Protein AF-A0A2S5W164-F1 (afdb_monomer)

Solvent-accessible surface area (backbone atoms only — not comparable to full-atom values): 4923 Å² total; per-residue (Å²): 111,70,67,58,56,51,49,54,48,51,50,49,53,48,48,43,54,59,46,61,70,50,44,89,74,46,57,79,71,32,28,52,44,24,51,51,10,42,52,33,40,54,48,17,53,52,33,47,52,60,40,69,47,84,72,62,95,50,62,68,61,35,53,52,50,31,54,50,31,48,53,51,20,50,53,32,50,54,48,10,58,49,32,35,49,50,19,53,50,37,50,74,70,69,109

pLDDT: mean 76.79, std 12.25, range [52.78, 94.75]

Secondary structure (DSSP, 8-state):
-HHHHHHHHHHHHHHHHHHHHHHTTS-HHHHHHHHHHHHHHHHHHHHHHHHHSPP-S-HHHHHHHHHHHHHHHHHHHHHHHHHHHHHHHHHHTT-

Radius of gyration: 15.89 Å; Cα contacts (8 Å, |Δi|>4): 80; chains: 1; bounding box: 38×18×41 Å

Mean predicted aligned error: 8.13 Å

Foldseek 3Di:
DVVVVVVLLVVLVVLLVVLVVCLVVFPPVLSVLLVVLSVLSVVLVVLQVVLVDDDDPDPVVNVVSNVVSPVSSVVSSVSSVVSSVVSVVCRVVVD

Sequence (95 aa):
MLI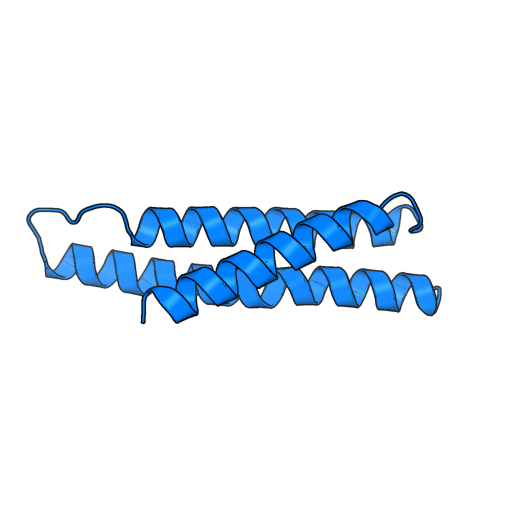VAALTMAIICGAVIVSGWFAGVLVDRWERVFWAGSVLGCVAVAVFAAAAAPGGVDARRTCARISWLLRVGLLVFVAAPALCILAMVGDFYRL

Structure (mmCIF, N/CA/C/O backbone):
data_AF-A0A2S5W164-F1
#
_entry.id   AF-A0A2S5W164-F1
#
loop_
_atom_site.group_PDB
_atom_site.id
_atom_site.type_symbol
_atom_site.label_atom_id
_atom_site.label_alt_id
_atom_site.label_comp_id
_atom_site.label_asym_id
_atom_site.label_entity_id
_atom_site.label_seq_id
_atom_site.pdbx_PDB_ins_code
_atom_site.Cartn_x
_atom_site.Cartn_y
_atom_site.Cartn_z
_atom_site.occupancy
_atom_site.B_iso_or_equiv
_atom_site.auth_seq_id
_atom_site.auth_comp_id
_atom_site.auth_asym_id
_atom_site.auth_atom_id
_atom_site.pdbx_PDB_model_num
ATOM 1 N N . MET A 1 1 ? 3.283 -2.002 18.827 1.00 53.91 1 MET A N 1
ATOM 2 C CA . MET A 1 1 ? 2.601 -2.203 17.523 1.00 53.91 1 MET A CA 1
ATOM 3 C C . MET A 1 1 ? 2.504 -0.922 16.698 1.00 53.91 1 MET A C 1
ATOM 5 O O . MET A 1 1 ? 2.848 -0.973 15.528 1.00 53.91 1 MET A O 1
ATOM 9 N N . LEU A 1 2 ? 2.129 0.224 17.282 1.00 52.78 2 LEU A N 1
ATOM 10 C CA . LEU A 1 2 ? 2.015 1.503 16.556 1.00 52.78 2 LEU A CA 1
ATOM 11 C C . LEU A 1 2 ? 3.314 1.946 15.858 1.00 52.78 2 LEU A C 1
ATOM 13 O O . LEU A 1 2 ? 3.285 2.375 14.713 1.00 52.78 2 LEU A O 1
ATOM 17 N N . ILE A 1 3 ? 4.455 1.759 16.527 1.00 54.88 3 ILE A N 1
ATOM 18 C CA . ILE A 1 3 ? 5.787 2.084 15.991 1.00 54.88 3 ILE A CA 1
ATOM 19 C C . ILE A 1 3 ? 6.109 1.258 14.744 1.00 54.88 3 ILE A C 1
ATOM 21 O O . ILE A 1 3 ? 6.637 1.799 13.785 1.00 54.88 3 ILE A O 1
ATOM 25 N N . VAL A 1 4 ? 5.749 -0.029 14.731 1.00 60.78 4 VAL A N 1
ATOM 26 C CA . VAL A 1 4 ? 5.984 -0.912 13.579 1.00 60.78 4 VAL A CA 1
ATOM 27 C C . VAL A 1 4 ? 5.122 -0.472 12.400 1.00 60.78 4 VAL A C 1
ATOM 29 O O . VAL A 1 4 ? 5.646 -0.316 11.308 1.00 60.78 4 VAL A O 1
ATOM 32 N N . ALA A 1 5 ? 3.838 -0.174 12.630 1.00 56.06 5 ALA A N 1
ATOM 33 C CA . ALA A 1 5 ? 2.946 0.335 11.587 1.00 56.06 5 ALA A CA 1
ATOM 34 C C . ALA A 1 5 ? 3.409 1.693 11.027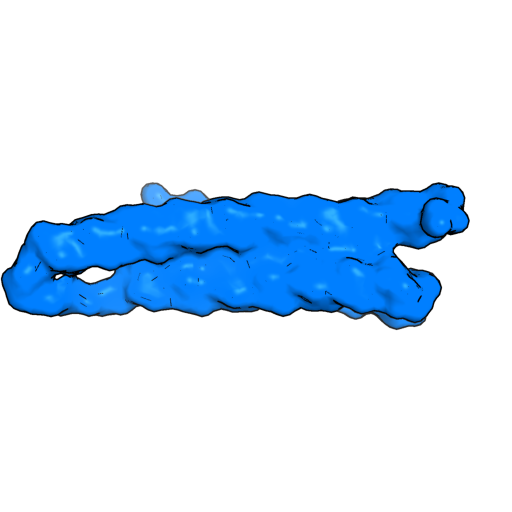 1.00 56.06 5 ALA A C 1
ATOM 36 O O . ALA A 1 5 ? 3.379 1.904 9.816 1.00 56.06 5 ALA A O 1
ATOM 37 N N . ALA A 1 6 ? 3.887 2.591 11.893 1.00 55.31 6 ALA A N 1
ATOM 38 C CA . ALA A 1 6 ? 4.450 3.879 11.495 1.00 55.31 6 ALA A CA 1
ATOM 39 C C . ALA A 1 6 ? 5.745 3.717 10.684 1.00 55.31 6 ALA A C 1
ATOM 41 O O . ALA A 1 6 ? 5.929 4.408 9.687 1.00 55.31 6 ALA A O 1
ATOM 42 N N . LEU A 1 7 ? 6.610 2.770 11.061 1.00 58.56 7 LEU A N 1
ATOM 43 C CA . LEU A 1 7 ? 7.827 2.429 10.320 1.00 58.56 7 LEU A CA 1
ATOM 44 C C . LEU A 1 7 ? 7.507 1.845 8.947 1.00 58.56 7 LEU A C 1
ATOM 46 O O . LEU A 1 7 ? 8.087 2.273 7.955 1.00 58.56 7 LEU A O 1
ATOM 50 N N . THR A 1 8 ? 6.554 0.914 8.867 1.00 62.56 8 THR A N 1
ATOM 51 C CA . THR A 1 8 ? 6.104 0.358 7.587 1.00 62.56 8 THR A CA 1
ATOM 52 C C . THR A 1 8 ? 5.546 1.463 6.693 1.00 62.56 8 THR A C 1
ATOM 54 O O . THR A 1 8 ? 5.905 1.525 5.522 1.00 62.56 8 THR A O 1
ATOM 57 N N . MET A 1 9 ? 4.767 2.397 7.249 1.00 64.25 9 MET A N 1
ATOM 58 C CA . MET A 1 9 ? 4.283 3.559 6.503 1.00 64.25 9 MET A CA 1
ATOM 59 C C . MET A 1 9 ? 5.376 4.518 6.055 1.00 64.25 9 MET A C 1
ATOM 61 O O . MET A 1 9 ? 5.355 4.963 4.913 1.00 64.25 9 MET A O 1
ATOM 65 N N . ALA A 1 10 ? 6.356 4.806 6.905 1.00 60.28 10 ALA A N 1
ATOM 66 C CA . ALA A 1 10 ? 7.489 5.643 6.532 1.00 60.28 10 ALA A CA 1
ATOM 67 C C . ALA A 1 10 ? 8.305 5.014 5.391 1.00 60.28 10 ALA A C 1
ATOM 69 O O . ALA A 1 10 ? 8.715 5.719 4.472 1.00 60.28 10 ALA A O 1
ATOM 70 N N . ILE A 1 11 ? 8.480 3.689 5.408 1.00 66.12 11 ILE A N 1
ATOM 71 C CA . ILE A 1 11 ? 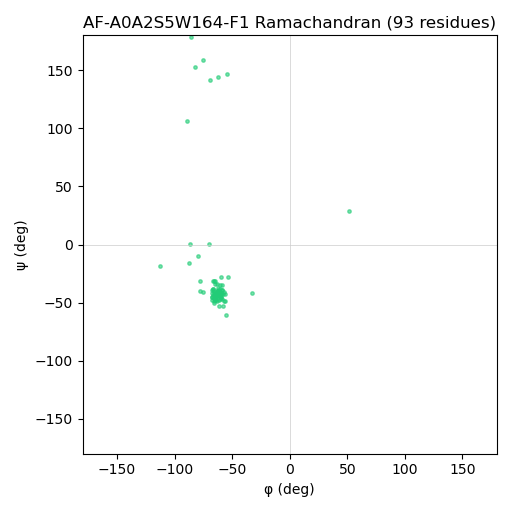9.167 2.941 4.347 1.00 66.12 11 ILE A CA 1
ATOM 72 C C . ILE A 1 11 ? 8.352 2.960 3.048 1.00 66.12 11 ILE A C 1
ATOM 74 O O . ILE A 1 11 ? 8.931 3.176 1.990 1.00 66.12 11 ILE A O 1
ATOM 78 N N . ILE A 1 12 ? 7.025 2.802 3.112 1.00 65.38 12 ILE A N 1
ATOM 79 C CA . ILE A 1 12 ? 6.133 2.911 1.942 1.00 65.38 12 ILE A CA 1
ATOM 80 C C . ILE A 1 12 ? 6.203 4.302 1.339 1.00 65.38 12 ILE A C 1
ATOM 82 O O . ILE A 1 12 ? 6.441 4.439 0.146 1.00 65.38 12 ILE A O 1
ATOM 86 N N . CYS A 1 13 ? 5.997 5.335 2.154 1.00 64.88 13 CYS A N 1
ATOM 87 C CA . CYS A 1 13 ? 6.035 6.716 1.696 1.00 64.88 13 CYS A CA 1
ATOM 8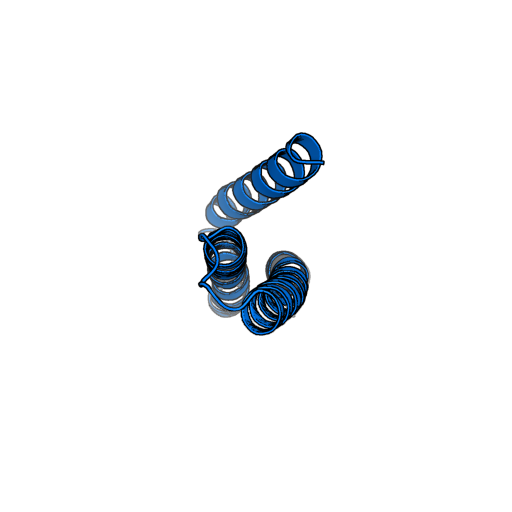8 C C . CYS A 1 13 ? 7.411 7.047 1.113 1.00 64.88 13 CYS A C 1
ATOM 90 O O . CYS A 1 13 ? 7.487 7.636 0.041 1.00 64.88 13 CYS A O 1
ATOM 92 N N . GLY A 1 14 ? 8.490 6.607 1.766 1.00 62.53 14 GLY A N 1
ATOM 93 C CA . GLY A 1 14 ? 9.850 6.736 1.252 1.00 62.53 14 GLY A CA 1
ATOM 94 C C . GLY A 1 14 ? 10.032 6.028 -0.091 1.00 62.53 14 GLY A C 1
ATOM 95 O O . GLY A 1 14 ? 10.546 6.633 -1.026 1.00 62.53 14 GLY A O 1
ATOM 96 N N . ALA A 1 15 ? 9.546 4.793 -0.226 1.00 59.34 15 ALA A N 1
ATOM 97 C CA . ALA A 1 15 ? 9.597 4.043 -1.476 1.00 59.34 15 ALA A CA 1
ATOM 98 C C . ALA A 1 15 ? 8.790 4.734 -2.581 1.00 59.34 15 ALA A C 1
ATOM 100 O O . ALA A 1 15 ? 9.311 4.896 -3.673 1.00 59.34 15 ALA A O 1
ATOM 101 N N . VAL A 1 16 ? 7.578 5.219 -2.299 1.00 61.66 16 VAL A N 1
ATOM 102 C CA . VAL A 1 16 ? 6.738 5.954 -3.259 1.00 61.66 16 VAL A CA 1
ATOM 103 C C . VAL A 1 16 ? 7.412 7.259 -3.698 1.00 61.66 16 VAL A C 1
ATOM 105 O O . VAL A 1 16 ? 7.459 7.546 -4.892 1.00 61.66 16 VAL A O 1
ATOM 108 N N . ILE A 1 17 ? 8.000 8.021 -2.773 1.00 60.94 17 ILE A N 1
ATOM 109 C CA . ILE A 1 17 ? 8.704 9.278 -3.080 1.00 60.94 17 ILE A CA 1
ATOM 110 C C . ILE A 1 17 ? 9.956 9.021 -3.929 1.00 60.94 17 ILE A C 1
ATOM 112 O O . ILE A 1 17 ? 10.138 9.664 -4.962 1.00 60.94 17 ILE A O 1
ATOM 116 N N . VAL A 1 18 ? 10.798 8.060 -3.531 1.00 58.22 18 VAL A N 1
ATOM 117 C CA . VAL A 1 18 ? 11.996 7.666 -4.295 1.00 58.22 18 VAL A CA 1
ATOM 118 C C . VAL A 1 18 ? 11.602 7.101 -5.654 1.00 58.22 18 VAL A C 1
ATOM 120 O O . VAL A 1 18 ? 12.291 7.325 -6.644 1.00 58.22 18 VAL A O 1
ATOM 123 N N . SER A 1 19 ? 10.465 6.413 -5.723 1.00 54.00 19 SER A N 1
ATOM 124 C CA . SER A 1 19 ? 9.950 5.887 -6.970 1.00 54.00 19 SER A CA 1
ATOM 125 C C . SER A 1 19 ? 9.555 7.043 -7.912 1.00 54.00 19 SER A C 1
ATOM 127 O O . SER A 1 19 ? 10.069 7.120 -9.025 1.00 54.00 19 SER A O 1
ATOM 129 N N . GLY A 1 20 ? 8.769 8.031 -7.469 1.00 53.94 20 GLY A N 1
ATOM 130 C CA . GLY A 1 20 ? 8.384 9.186 -8.298 1.00 53.94 20 GLY A CA 1
ATOM 131 C C . GLY A 1 20 ? 9.567 9.945 -8.921 1.00 53.94 20 GLY A C 1
ATOM 132 O O . GLY A 1 20 ? 9.435 10.482 -10.017 1.00 53.94 20 GLY A O 1
ATOM 133 N N . TRP A 1 21 ? 10.743 9.917 -8.281 1.00 55.22 21 TRP A N 1
ATOM 134 C CA . TRP A 1 21 ? 11.990 10.476 -8.818 1.00 55.22 21 TRP A CA 1
ATOM 135 C C . TRP A 1 21 ? 12.496 9.765 -10.091 1.00 55.22 21 TRP A C 1
ATOM 137 O O . TRP A 1 21 ? 13.088 10.405 -10.956 1.00 55.22 21 TRP A O 1
ATOM 147 N N . PHE A 1 22 ? 12.242 8.461 -10.241 1.00 55.38 22 PHE A N 1
ATOM 148 C CA . PHE A 1 22 ? 12.623 7.670 -11.421 1.00 55.38 22 PHE A CA 1
ATOM 149 C C . PHE A 1 22 ? 11.588 7.696 -12.554 1.00 55.38 22 PHE A C 1
ATOM 151 O O . PHE A 1 22 ? 11.936 7.347 -13.680 1.00 55.38 22 PHE A O 1
ATOM 158 N N . ALA A 1 23 ? 10.343 8.116 -12.303 1.00 53.28 23 ALA A N 1
ATOM 159 C CA . ALA A 1 23 ? 9.288 8.103 -13.322 1.00 53.28 23 ALA A CA 1
ATOM 160 C C . ALA A 1 23 ? 9.643 8.953 -14.559 1.00 53.28 23 ALA A C 1
ATOM 162 O O . ALA A 1 23 ? 9.402 8.522 -15.677 1.00 53.28 23 ALA A O 1
ATOM 163 N N . GLY A 1 24 ? 10.356 10.072 -14.388 1.00 53.16 24 GLY A N 1
ATOM 164 C CA . GLY A 1 24 ? 10.845 10.889 -15.509 1.00 53.16 24 GLY A CA 1
ATOM 165 C C . GLY A 1 24 ? 11.971 10.263 -16.353 1.00 53.16 24 GLY A C 1
ATOM 166 O O . GLY A 1 24 ? 12.463 10.917 -17.269 1.00 53.16 24 GLY A O 1
ATOM 167 N N . VAL A 1 25 ? 12.412 9.040 -16.032 1.00 58.50 25 VAL A N 1
ATOM 168 C CA . VAL A 1 25 ? 13.505 8.314 -16.711 1.00 58.50 25 VAL A CA 1
ATOM 169 C C . VAL A 1 25 ? 12.995 7.070 -17.462 1.00 58.50 25 VAL A C 1
ATOM 171 O O . VAL A 1 25 ? 13.688 6.573 -18.347 1.00 58.50 25 VAL A O 1
ATOM 174 N N . LEU A 1 26 ? 11.795 6.575 -17.137 1.00 60.53 26 LEU A N 1
ATOM 175 C CA . LEU A 1 26 ? 11.218 5.342 -17.690 1.00 60.53 26 LEU A CA 1
ATOM 176 C C . LEU A 1 26 ? 10.552 5.584 -19.057 1.00 60.53 26 LEU A C 1
ATOM 178 O O . LEU A 1 26 ? 10.040 6.666 -19.334 1.00 60.53 26 LEU A O 1
ATOM 182 N N . VAL A 1 27 ? 10.496 4.555 -19.909 1.00 67.44 27 VAL A N 1
ATOM 183 C CA . VAL A 1 27 ? 9.735 4.618 -21.172 1.00 67.44 27 VAL A CA 1
ATOM 184 C C . VAL A 1 27 ? 8.221 4.644 -20.889 1.00 67.44 27 VAL A C 1
ATOM 186 O O . VAL A 1 27 ? 7.727 3.903 -20.040 1.00 67.44 27 VAL A O 1
ATOM 189 N N . ASP A 1 28 ? 7.479 5.432 -21.675 1.00 73.88 28 ASP A N 1
ATOM 190 C CA . ASP A 1 28 ? 6.041 5.776 -21.585 1.00 73.88 28 ASP A CA 1
ATOM 191 C C . ASP A 1 28 ? 5.096 4.680 -21.018 1.00 73.88 28 ASP A C 1
ATOM 193 O O . ASP A 1 28 ? 4.200 4.951 -20.217 1.00 73.88 28 ASP A O 1
ATOM 197 N N . ARG A 1 29 ? 5.271 3.403 -21.401 1.00 81.81 29 ARG A N 1
ATOM 198 C CA . ARG A 1 29 ? 4.431 2.288 -20.902 1.00 81.81 29 ARG A CA 1
ATOM 199 C C . ARG A 1 29 ? 4.764 1.855 -19.473 1.00 81.81 29 ARG A C 1
ATOM 201 O O . ARG A 1 29 ? 3.851 1.566 -18.701 1.00 81.81 29 ARG A O 1
ATOM 208 N N . TRP A 1 30 ? 6.046 1.790 -19.124 1.00 82.19 30 TRP A N 1
ATOM 209 C CA . TRP A 1 30 ? 6.511 1.331 -17.815 1.00 82.19 30 TRP A CA 1
ATOM 210 C C . TRP A 1 30 ? 6.345 2.427 -16.774 1.00 82.19 30 TRP A C 1
ATOM 212 O O . TRP A 1 30 ? 5.969 2.137 -15.641 1.00 82.19 30 TRP A O 1
ATOM 222 N N . GLU A 1 31 ? 6.464 3.685 -17.195 1.00 81.31 31 GLU A N 1
ATOM 223 C CA . GLU A 1 31 ? 6.108 4.837 -16.376 1.00 81.31 31 GLU A CA 1
ATOM 224 C C . GLU A 1 31 ? 4.647 4.769 -15.888 1.00 81.31 31 GLU A C 1
ATOM 226 O O . GLU A 1 31 ? 4.368 4.979 -14.709 1.00 81.31 31 GLU A O 1
ATOM 231 N N . ARG A 1 32 ? 3.692 4.385 -16.748 1.00 83.50 32 ARG A N 1
ATOM 232 C CA . ARG A 1 32 ? 2.277 4.236 -16.344 1.00 83.50 32 ARG A CA 1
ATOM 233 C C . ARG A 1 32 ? 2.065 3.126 -15.319 1.00 83.50 32 ARG A C 1
ATOM 235 O O . ARG A 1 32 ? 1.301 3.310 -14.374 1.00 83.50 32 ARG A O 1
ATOM 242 N N . VAL A 1 33 ? 2.724 1.978 -15.500 1.00 84.38 33 VAL A N 1
ATOM 243 C CA . VAL A 1 33 ? 2.653 0.847 -14.551 1.00 84.38 33 VAL A CA 1
ATOM 244 C C . VAL A 1 33 ? 3.204 1.267 -13.194 1.00 84.38 33 VAL A C 1
ATOM 246 O O . VAL A 1 33 ? 2.633 0.963 -12.147 1.00 84.38 33 VAL A O 1
ATOM 249 N N . PHE A 1 34 ? 4.287 2.028 -13.225 1.00 82.31 34 PHE A N 1
ATOM 250 C CA . PHE A 1 34 ? 4.916 2.568 -12.045 1.00 82.31 34 PHE A CA 1
ATOM 251 C C . PHE A 1 34 ? 4.025 3.577 -11.309 1.00 82.31 34 PHE A C 1
ATOM 253 O O . PHE A 1 34 ? 3.807 3.444 -10.105 1.00 82.31 34 PHE A O 1
ATOM 260 N N . TRP A 1 35 ? 3.430 4.531 -12.033 1.00 82.19 35 TRP A N 1
ATOM 261 C CA . TRP A 1 35 ? 2.447 5.463 -11.477 1.00 82.19 35 TRP A CA 1
ATOM 262 C C . TRP A 1 35 ? 1.233 4.744 -10.888 1.00 82.19 35 TRP A C 1
ATOM 264 O O . TRP A 1 35 ? 0.761 5.132 -9.820 1.00 82.19 35 TRP A O 1
ATOM 274 N N . ALA A 1 36 ? 0.750 3.675 -11.527 1.00 85.94 36 ALA A N 1
ATOM 275 C CA . ALA A 1 36 ? -0.331 2.858 -10.980 1.00 85.94 36 ALA A CA 1
ATOM 276 C C . ALA A 1 36 ? 0.055 2.234 -9.627 1.00 85.94 36 ALA A C 1
ATOM 278 O O . ALA A 1 36 ? -0.749 2.258 -8.692 1.00 85.94 36 ALA A O 1
ATOM 279 N N . GLY A 1 37 ? 1.292 1.743 -9.494 1.00 83.69 37 GLY A N 1
ATOM 280 C CA . GLY A 1 37 ? 1.848 1.275 -8.222 1.00 83.69 37 GLY A CA 1
ATOM 281 C C . GLY A 1 37 ? 1.867 2.368 -7.150 1.00 83.69 37 GLY A C 1
ATOM 282 O O . GLY A 1 37 ? 1.366 2.158 -6.044 1.00 83.69 37 GLY A O 1
ATOM 283 N N . SER A 1 38 ? 2.341 3.567 -7.492 1.00 78.31 38 SER A N 1
ATOM 284 C CA . SER A 1 38 ? 2.373 4.721 -6.581 1.00 78.31 38 SER A CA 1
ATOM 285 C C . SER A 1 38 ? 0.978 5.165 -6.129 1.00 78.31 38 SER A C 1
ATOM 287 O O . SER A 1 38 ? 0.756 5.399 -4.939 1.00 78.31 38 SER A O 1
ATOM 289 N N . VAL A 1 39 ? 0.008 5.225 -7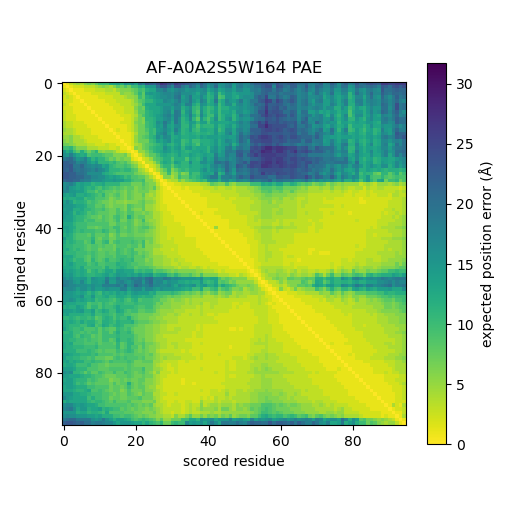.049 1.00 83.94 39 VAL A N 1
ATOM 290 C CA . VAL A 1 39 ? -1.394 5.542 -6.730 1.00 83.94 39 VAL A CA 1
ATOM 291 C C . VAL A 1 39 ? -1.988 4.485 -5.803 1.00 83.94 39 VAL A C 1
ATOM 293 O O . VAL A 1 39 ? -2.631 4.836 -4.813 1.00 83.94 39 VAL A O 1
ATOM 296 N N . LEU A 1 40 ? -1.735 3.199 -6.062 1.00 84.06 40 LEU A N 1
ATOM 297 C CA . LEU A 1 40 ? -2.151 2.120 -5.164 1.00 84.06 40 LEU A CA 1
ATOM 298 C C . LEU A 1 40 ? -1.518 2.269 -3.775 1.00 84.06 40 LEU A C 1
ATOM 300 O O . LEU A 1 40 ? -2.209 2.076 -2.777 1.00 84.06 40 LEU A O 1
ATOM 304 N N . GLY A 1 41 ? -0.259 2.702 -3.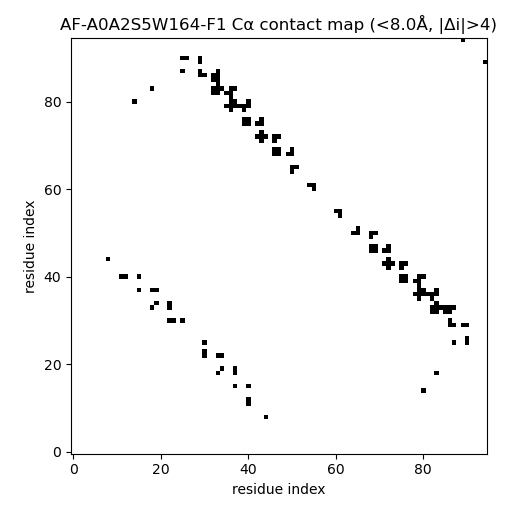683 1.00 78.06 41 GLY A N 1
ATOM 305 C CA . GLY A 1 41 ? 0.386 3.033 -2.410 1.00 78.06 41 GLY A CA 1
ATOM 306 C C . GLY A 1 41 ? -0.398 4.084 -1.616 1.00 78.06 41 GLY A C 1
ATOM 307 O O . GLY A 1 41 ? -0.727 3.861 -0.450 1.00 78.06 41 GLY A O 1
ATOM 308 N N . CYS A 1 42 ? -0.795 5.186 -2.259 1.00 79.62 42 CYS A N 1
ATOM 309 C CA . CYS A 1 42 ? -1.646 6.212 -1.644 1.00 79.62 42 CYS A CA 1
ATOM 310 C C . CYS A 1 42 ? -3.020 5.663 -1.225 1.00 79.62 42 CYS A C 1
ATOM 312 O O . CYS A 1 42 ? -3.518 5.985 -0.144 1.00 79.62 42 CYS A O 1
ATOM 314 N N . VAL A 1 43 ? -3.625 4.803 -2.049 1.00 85.19 43 VAL A N 1
ATOM 315 C CA . VAL A 1 43 ? -4.897 4.140 -1.724 1.00 85.19 43 VAL A CA 1
ATOM 316 C C . VAL A 1 43 ? -4.748 3.255 -0.486 1.00 85.19 43 VAL A C 1
ATOM 318 O O . VAL A 1 43 ? -5.612 3.297 0.388 1.00 85.19 43 VAL A O 1
ATOM 321 N N . ALA A 1 44 ? -3.648 2.509 -0.347 1.00 83.38 44 ALA A N 1
ATOM 322 C CA . ALA A 1 44 ? -3.390 1.710 0.849 1.00 83.38 44 ALA A CA 1
ATOM 323 C C . ALA A 1 44 ? -3.338 2.587 2.109 1.00 83.38 44 ALA A C 1
ATOM 325 O O . ALA A 1 44 ? -3.986 2.262 3.105 1.00 83.38 44 ALA A O 1
ATOM 326 N N . VAL A 1 45 ? -2.639 3.729 2.054 1.00 80.88 45 VAL A N 1
ATOM 327 C CA . VAL A 1 45 ? -2.595 4.708 3.158 1.00 80.88 45 VAL A CA 1
ATOM 328 C C . VAL A 1 45 ? -4.000 5.174 3.533 1.00 80.88 45 VAL A C 1
ATOM 330 O O . VAL A 1 45 ? -4.364 5.135 4.710 1.00 80.88 45 VAL A O 1
ATOM 333 N N . ALA A 1 46 ? -4.813 5.553 2.546 1.00 82.62 46 ALA A N 1
ATOM 334 C CA . ALA A 1 46 ? -6.186 5.992 2.776 1.00 82.62 46 ALA A CA 1
ATOM 335 C C . ALA A 1 46 ? -7.058 4.886 3.400 1.00 82.62 46 ALA A C 1
ATOM 337 O O . ALA A 1 46 ? -7.821 5.148 4.331 1.00 82.62 46 ALA A O 1
ATOM 338 N N . VAL A 1 47 ? -6.915 3.638 2.944 1.00 86.38 47 VAL A N 1
ATOM 339 C CA . VAL A 1 47 ? -7.646 2.481 3.485 1.00 86.38 47 VAL A CA 1
ATOM 340 C C . VAL A 1 47 ? -7.251 2.202 4.937 1.00 86.38 47 VAL A C 1
ATOM 342 O O . VAL A 1 47 ? -8.124 1.967 5.775 1.00 86.38 47 VAL A O 1
ATOM 345 N N . PHE A 1 48 ? -5.961 2.275 5.272 1.00 83.69 48 PHE A N 1
ATOM 346 C CA . PHE A 1 48 ? -5.507 2.116 6.655 1.00 83.69 48 PHE A CA 1
ATOM 347 C C . PHE A 1 48 ? -5.967 3.266 7.556 1.00 83.69 48 PHE A C 1
ATOM 349 O O . PHE A 1 48 ? -6.393 3.018 8.685 1.00 83.69 48 PHE A O 1
ATOM 356 N N . ALA A 1 49 ? -5.963 4.503 7.056 1.00 81.75 49 ALA A N 1
ATOM 357 C CA . ALA A 1 49 ? -6.527 5.642 7.775 1.00 81.75 49 ALA A CA 1
ATOM 358 C C . ALA A 1 49 ? -8.033 5.452 8.037 1.00 81.75 49 ALA A C 1
ATOM 360 O O . ALA A 1 49 ? -8.502 5.674 9.153 1.00 81.75 49 ALA A O 1
ATOM 361 N N . ALA A 1 50 ? -8.785 4.950 7.052 1.00 85.50 50 ALA A N 1
ATOM 362 C CA . ALA A 1 50 ? -10.199 4.617 7.214 1.00 85.50 50 ALA A CA 1
ATOM 363 C C . ALA A 1 50 ? -10.429 3.476 8.223 1.00 85.50 50 ALA A C 1
ATOM 365 O O . ALA A 1 50 ? -11.414 3.491 8.962 1.00 85.50 50 ALA A O 1
ATOM 366 N N . ALA A 1 51 ? -9.517 2.502 8.299 1.00 85.50 51 ALA A N 1
ATOM 367 C CA . ALA A 1 51 ? -9.568 1.441 9.305 1.00 85.50 51 ALA A CA 1
ATOM 368 C C . ALA A 1 51 ? -9.343 1.977 10.729 1.00 85.50 51 ALA A C 1
ATOM 370 O O . ALA A 1 51 ? -9.922 1.447 11.674 1.00 85.50 51 ALA A O 1
ATOM 371 N N . ALA A 1 52 ? -8.544 3.037 10.879 1.00 82.12 52 ALA A N 1
ATOM 372 C CA . ALA A 1 52 ? -8.291 3.702 12.156 1.00 82.12 52 ALA A CA 1
ATOM 373 C C . ALA A 1 52 ? -9.415 4.663 12.589 1.00 82.12 52 ALA A C 1
ATOM 375 O O . ALA A 1 52 ? -9.407 5.140 13.724 1.00 82.12 52 ALA A O 1
ATOM 376 N N . ALA A 1 53 ? -10.384 4.953 11.713 1.00 86.94 53 ALA A N 1
ATOM 377 C CA . ALA A 1 53 ? -11.498 5.833 12.037 1.00 86.94 53 ALA A CA 1
ATOM 378 C C . ALA A 1 53 ? -12.349 5.261 13.189 1.00 86.94 53 ALA A C 1
ATOM 380 O O . ALA A 1 53 ? -12.565 4.041 13.247 1.00 86.94 53 ALA A O 1
ATOM 381 N N . PRO A 1 54 ? -12.882 6.121 14.081 1.00 81.00 54 PRO A N 1
ATOM 382 C CA . PRO A 1 54 ? -13.647 5.680 15.239 1.00 81.00 54 PRO A CA 1
ATOM 383 C C . PRO A 1 54 ? -14.822 4.765 14.860 1.00 81.00 54 PRO A C 1
ATOM 385 O O . PRO A 1 54 ? -15.410 4.837 13.770 1.00 81.00 54 PRO A O 1
ATOM 388 N N . GLY A 1 55 ? -15.105 3.828 15.763 1.00 80.00 55 GLY A N 1
ATOM 389 C CA . GLY A 1 55 ? -16.169 2.840 15.622 1.00 80.00 55 GLY A CA 1
ATOM 390 C C . GLY A 1 55 ? -17.560 3.420 15.850 1.00 80.00 55 GLY A C 1
ATOM 391 O O . GLY A 1 55 ? -17.717 4.455 16.491 1.00 80.00 55 GLY A O 1
ATOM 392 N N . GLY A 1 56 ? -18.572 2.728 15.327 1.00 80.69 56 GLY A N 1
ATOM 393 C CA . GLY A 1 56 ? -19.968 3.003 15.660 1.00 80.69 56 GLY A CA 1
ATOM 394 C C . GLY A 1 56 ? -20.401 2.272 16.933 1.00 80.69 56 GLY A C 1
ATOM 395 O O . GLY A 1 56 ? -19.649 1.485 17.501 1.00 80.69 56 GLY A O 1
ATOM 396 N N . VAL A 1 57 ? -21.654 2.486 17.339 1.00 85.00 57 VAL A N 1
ATOM 397 C CA . VAL A 1 57 ? -22.255 1.880 18.546 1.00 85.00 57 VAL A CA 1
ATOM 398 C C . VAL A 1 57 ? -22.263 0.340 18.491 1.00 85.00 57 VAL A C 1
ATOM 400 O O . VAL A 1 57 ? -22.195 -0.327 19.519 1.00 85.00 57 VAL A O 1
ATOM 403 N N . ASP A 1 58 ? -22.300 -0.241 17.287 1.00 90.00 58 ASP A N 1
ATOM 404 C CA . ASP A 1 58 ? -22.250 -1.689 17.072 1.00 90.00 58 ASP A CA 1
ATOM 405 C C . ASP A 1 58 ? -20.799 -2.187 16.927 1.00 90.00 58 ASP A C 1
ATOM 407 O O . ASP A 1 58 ? -20.135 -2.007 15.894 1.00 90.00 58 ASP A O 1
ATOM 411 N N . ALA A 1 59 ? -20.315 -2.856 17.976 1.00 87.00 59 ALA A N 1
ATOM 412 C CA . ALA A 1 59 ? -18.968 -3.411 18.037 1.00 87.00 59 ALA A CA 1
ATOM 413 C C . ALA A 1 59 ? -18.717 -4.494 16.971 1.00 87.00 59 ALA A C 1
ATOM 415 O O . ALA A 1 59 ? -17.634 -4.531 16.383 1.00 87.00 59 ALA A O 1
ATOM 416 N N . ARG A 1 60 ? -19.706 -5.348 16.655 1.00 90.31 60 ARG A N 1
ATOM 417 C CA . ARG A 1 60 ? -19.519 -6.436 15.673 1.00 90.31 60 ARG A CA 1
ATOM 418 C C . ARG A 1 60 ? -19.332 -5.878 14.269 1.00 90.31 60 ARG A C 1
ATOM 420 O O . ARG A 1 60 ? -18.409 -6.287 13.564 1.00 90.31 60 ARG A O 1
ATOM 427 N N . ARG A 1 61 ? -20.169 -4.911 13.876 1.00 88.44 61 ARG A N 1
ATOM 428 C CA . ARG A 1 61 ? -20.043 -4.231 12.574 1.00 88.44 61 ARG A CA 1
ATOM 429 C C . ARG A 1 61 ? -18.727 -3.470 12.463 1.00 88.44 61 ARG A C 1
ATOM 431 O O . ARG A 1 61 ? -18.079 -3.525 11.420 1.00 88.44 61 ARG A O 1
ATOM 438 N N . THR A 1 62 ? -18.302 -2.817 13.543 1.00 89.69 62 THR A N 1
ATOM 439 C CA . THR A 1 62 ? -17.024 -2.097 13.590 1.00 89.69 62 THR A CA 1
ATOM 440 C C . THR A 1 62 ? -15.838 -3.048 13.403 1.00 89.69 62 THR A C 1
ATOM 442 O O . THR A 1 62 ? -15.001 -2.807 12.533 1.00 89.69 62 THR A O 1
ATOM 445 N N . CYS A 1 63 ? -15.786 -4.169 14.131 1.00 89.50 63 CYS A N 1
ATOM 446 C CA . CYS A 1 63 ? -14.724 -5.167 13.969 1.00 89.50 63 CYS A CA 1
ATOM 447 C C . CYS A 1 63 ? -14.699 -5.778 12.563 1.00 89.50 63 CYS A C 1
ATOM 449 O O . CYS A 1 63 ? -13.616 -5.962 12.004 1.00 89.50 63 CYS A O 1
ATOM 451 N N . ALA A 1 64 ? -15.863 -6.059 11.968 1.00 91.62 64 ALA A N 1
ATOM 452 C CA . ALA A 1 64 ? -15.948 -6.575 10.603 1.00 91.62 64 ALA A CA 1
ATOM 453 C C . ALA A 1 64 ? -15.418 -5.560 9.576 1.00 91.62 64 ALA A C 1
ATOM 455 O O . ALA A 1 64 ? -14.606 -5.924 8.726 1.00 91.62 64 ALA A O 1
ATOM 456 N N . ARG A 1 65 ? -15.803 -4.279 9.704 1.00 92.31 65 ARG A N 1
ATOM 457 C CA . ARG A 1 65 ? -15.307 -3.178 8.862 1.00 92.31 65 ARG A CA 1
ATOM 458 C C . ARG A 1 65 ? -13.789 -3.057 8.945 1.00 92.31 65 ARG A C 1
ATOM 46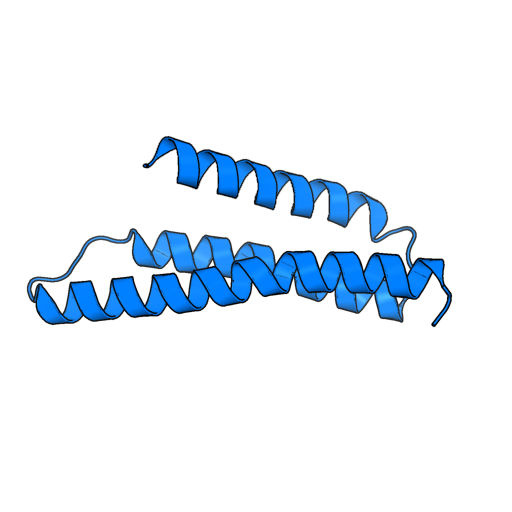0 O O . ARG A 1 65 ? -13.126 -3.065 7.915 1.00 92.31 65 ARG A O 1
ATOM 467 N N . ILE A 1 66 ? -13.243 -2.965 10.159 1.00 88.88 66 ILE A N 1
ATOM 468 C CA . ILE A 1 66 ? -11.797 -2.830 10.387 1.00 88.88 66 ILE A CA 1
ATOM 469 C C . ILE A 1 66 ? -11.059 -4.040 9.812 1.00 88.88 66 ILE A C 1
ATOM 471 O O . ILE A 1 66 ? -10.098 -3.871 9.071 1.00 88.88 66 ILE A O 1
ATOM 475 N N . SER A 1 67 ? -11.532 -5.258 10.090 1.00 91.50 67 SER A N 1
ATOM 476 C CA . SER A 1 67 ? -10.905 -6.487 9.586 1.00 91.50 67 SER A CA 1
ATOM 477 C C . SER A 1 67 ? -10.892 -6.545 8.060 1.00 91.50 67 SER A C 1
ATOM 479 O O . SER A 1 67 ? -9.894 -6.946 7.464 1.00 91.50 67 SER A O 1
ATOM 481 N N . TRP A 1 68 ? -11.988 -6.135 7.417 1.00 94.75 68 TRP A N 1
ATOM 482 C CA . TRP A 1 68 ? -12.069 -6.083 5.962 1.00 94.75 68 TRP A CA 1
ATOM 483 C C . TRP A 1 68 ? -11.137 -5.011 5.384 1.00 94.75 68 TRP A C 1
ATOM 485 O O . TRP A 1 68 ? -10.342 -5.320 4.498 1.00 94.75 68 TRP A O 1
ATOM 495 N N . LEU A 1 69 ? -11.153 -3.792 5.936 1.00 90.75 69 LEU A N 1
ATOM 496 C CA . LEU A 1 69 ? -10.277 -2.699 5.501 1.00 90.75 69 LEU A CA 1
ATOM 497 C C . LEU A 1 69 ? -8.798 -3.043 5.688 1.00 90.75 69 LEU A C 1
ATOM 499 O O . LEU A 1 69 ? -8.002 -2.767 4.802 1.00 90.75 69 LEU A O 1
ATOM 503 N N . LEU A 1 70 ? -8.423 -3.703 6.786 1.00 88.12 70 LEU A N 1
ATOM 504 C CA . LEU A 1 70 ? -7.051 -4.166 6.996 1.00 88.12 70 LEU A CA 1
ATOM 505 C C . LEU A 1 70 ? -6.623 -5.185 5.937 1.00 88.12 70 LEU A C 1
ATOM 507 O O . LEU A 1 70 ? -5.513 -5.089 5.424 1.00 88.12 70 LEU A O 1
ATOM 511 N N . ARG A 1 71 ? -7.492 -6.137 5.571 1.00 91.69 71 ARG A N 1
ATOM 512 C CA . ARG A 1 71 ? -7.197 -7.116 4.509 1.00 91.69 71 ARG A CA 1
ATOM 513 C C . ARG A 1 71 ? -7.018 -6.442 3.152 1.00 91.69 71 ARG A C 1
ATOM 515 O O . ARG A 1 71 ? -6.060 -6.748 2.450 1.00 91.69 71 ARG A O 1
ATOM 522 N N . VAL A 1 72 ? -7.910 -5.515 2.801 1.00 91.69 72 VAL A N 1
ATOM 523 C CA . VAL A 1 72 ? -7.811 -4.744 1.551 1.00 91.69 72 VAL A CA 1
ATOM 524 C C . VAL A 1 72 ? -6.552 -3.878 1.554 1.00 91.69 72 VAL A C 1
ATOM 526 O O . VAL A 1 72 ? -5.784 -3.922 0.599 1.00 91.69 72 VAL A O 1
ATOM 529 N N . GLY A 1 73 ? -6.296 -3.155 2.644 1.00 83.94 73 GLY A N 1
ATOM 530 C CA . GLY A 1 73 ? -5.107 -2.324 2.810 1.00 83.94 73 GLY A CA 1
ATOM 531 C C . GLY A 1 73 ? -3.820 -3.132 2.667 1.00 83.94 73 GLY A C 1
ATOM 532 O O . GLY A 1 73 ? -2.918 -2.697 1.965 1.00 83.94 73 GLY A O 1
ATOM 533 N N . LEU A 1 74 ? -3.757 -4.337 3.246 1.00 85.38 74 LEU A N 1
ATOM 534 C CA . LEU A 1 74 ? -2.614 -5.247 3.109 1.00 85.38 74 LEU A CA 1
ATOM 535 C C . LEU A 1 74 ? -2.416 -5.737 1.671 1.00 85.38 74 LEU A C 1
ATOM 537 O O . LEU A 1 74 ? -1.286 -5.751 1.191 1.00 85.38 74 LEU A O 1
ATOM 541 N N . LEU A 1 75 ? -3.490 -6.111 0.969 1.00 87.94 75 LEU A N 1
ATOM 542 C CA . LEU A 1 75 ? -3.402 -6.535 -0.432 1.00 87.94 75 LEU A CA 1
ATOM 543 C C . LEU A 1 75 ? -2.859 -5.414 -1.322 1.00 87.94 75 LEU A C 1
ATOM 545 O O . LEU A 1 75 ? -1.930 -5.631 -2.097 1.00 87.94 75 LEU A O 1
ATOM 549 N N . VAL A 1 76 ? -3.408 -4.208 -1.179 1.00 84.69 76 VAL A N 1
ATOM 550 C CA . VAL A 1 76 ? -2.978 -3.040 -1.956 1.00 84.69 76 VAL A CA 1
ATOM 551 C C . VAL A 1 76 ? -1.553 -2.630 -1.578 1.00 84.69 76 VAL A C 1
ATOM 553 O O . VAL A 1 76 ? -0.755 -2.307 -2.454 1.00 84.69 76 VAL A O 1
ATOM 556 N N . PHE A 1 77 ? -1.204 -2.714 -0.293 1.00 78.62 77 PHE A N 1
ATOM 557 C CA . PHE A 1 77 ? 0.143 -2.443 0.201 1.00 78.62 77 PHE A CA 1
ATOM 558 C C . PHE A 1 77 ? 1.195 -3.381 -0.403 1.00 78.62 77 PHE A C 1
ATOM 560 O O . PHE A 1 77 ? 2.302 -2.934 -0.673 1.00 78.62 77 PHE A O 1
ATOM 567 N N . VAL A 1 78 ? 0.869 -4.650 -0.663 1.00 83.25 78 VAL A N 1
ATOM 568 C CA . VAL A 1 78 ? 1.783 -5.575 -1.356 1.00 83.25 78 VAL A CA 1
ATOM 569 C C . VAL A 1 78 ? 1.804 -5.316 -2.866 1.00 83.25 78 VAL A C 1
ATOM 571 O O . VAL A 1 78 ? 2.868 -5.344 -3.483 1.00 83.25 78 VAL A O 1
ATOM 574 N N . ALA A 1 79 ? 0.647 -5.036 -3.470 1.00 84.81 79 ALA A N 1
ATOM 575 C CA . ALA A 1 79 ? 0.531 -4.815 -4.911 1.00 84.81 79 ALA A CA 1
ATOM 576 C C . ALA A 1 79 ? 1.256 -3.544 -5.387 1.00 84.81 79 ALA A C 1
ATOM 578 O O . ALA A 1 79 ? 1.877 -3.554 -6.448 1.00 84.81 79 ALA A O 1
ATOM 579 N N . ALA A 1 80 ? 1.207 -2.467 -4.600 1.00 82.75 80 ALA A N 1
ATOM 580 C CA . ALA A 1 80 ? 1.825 -1.183 -4.923 1.00 82.75 80 ALA A CA 1
ATOM 581 C C . ALA A 1 80 ? 3.340 -1.282 -5.226 1.00 82.75 80 ALA A C 1
ATOM 583 O O . ALA A 1 80 ? 3.732 -0.994 -6.359 1.00 82.75 80 ALA A O 1
ATOM 584 N N . PRO A 1 81 ? 4.206 -1.744 -4.298 1.00 77.56 81 PRO A N 1
ATOM 585 C CA . PRO A 1 81 ? 5.633 -1.895 -4.565 1.00 77.56 81 PRO A CA 1
ATOM 586 C C . PRO A 1 81 ? 5.918 -2.970 -5.617 1.00 77.56 81 PRO A C 1
ATOM 588 O O . PRO A 1 81 ? 6.873 -2.821 -6.373 1.00 77.56 81 PRO A O 1
ATOM 591 N N . ALA A 1 82 ? 5.098 -4.024 -5.717 1.00 84.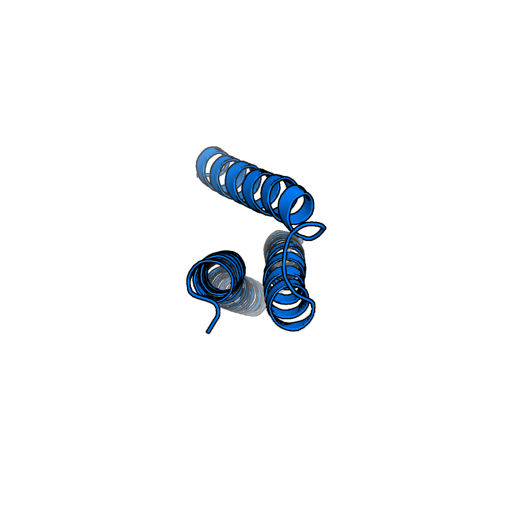50 82 ALA A N 1
ATOM 592 C CA . ALA A 1 82 ? 5.265 -5.040 -6.754 1.00 84.50 82 ALA A CA 1
ATOM 593 C C . ALA A 1 82 ? 5.139 -4.438 -8.163 1.00 84.50 82 ALA A C 1
ATOM 595 O O . ALA A 1 82 ? 5.962 -4.736 -9.023 1.00 84.50 82 ALA A O 1
ATOM 596 N N . LEU A 1 83 ? 4.169 -3.547 -8.391 1.00 83.50 83 LEU A N 1
ATOM 597 C CA . LEU A 1 83 ? 4.015 -2.842 -9.667 1.00 83.50 83 LEU A CA 1
ATOM 598 C C . LEU A 1 83 ? 5.180 -1.890 -9.953 1.00 83.50 83 LEU A C 1
ATOM 600 O O . LEU A 1 83 ? 5.680 -1.872 -11.076 1.00 83.50 83 LEU A O 1
ATOM 604 N N . CYS A 1 84 ? 5.654 -1.149 -8.948 1.00 80.62 84 CYS A N 1
ATOM 605 C CA . CYS A 1 84 ? 6.821 -0.278 -9.106 1.00 80.62 84 CYS A CA 1
ATOM 606 C C . CYS A 1 84 ? 8.085 -1.080 -9.470 1.00 80.62 84 CYS A C 1
ATOM 608 O O . CYS A 1 84 ? 8.823 -0.695 -10.375 1.00 80.62 84 CYS A O 1
ATOM 610 N N . ILE A 1 85 ? 8.313 -2.223 -8.810 1.00 81.56 85 ILE A N 1
ATOM 611 C CA . ILE A 1 85 ? 9.437 -3.123 -9.109 1.00 81.56 85 ILE A CA 1
ATOM 612 C C . ILE A 1 85 ? 9.284 -3.728 -10.507 1.00 81.56 85 ILE A C 1
ATOM 614 O O . ILE A 1 85 ? 10.244 -3.726 -11.272 1.00 81.56 85 ILE A O 1
ATOM 618 N N . LEU A 1 86 ? 8.092 -4.210 -10.872 1.00 85.00 86 LEU A N 1
ATOM 619 C CA . LEU A 1 86 ? 7.824 -4.754 -12.206 1.00 85.00 86 LEU A CA 1
ATOM 620 C C . LEU A 1 86 ? 8.078 -3.723 -13.304 1.00 85.00 86 LEU A C 1
ATOM 622 O O . LEU A 1 86 ? 8.634 -4.077 -14.337 1.00 85.00 86 LEU A O 1
ATOM 626 N N . ALA A 1 87 ? 7.717 -2.461 -13.077 1.00 81.81 87 ALA A N 1
ATOM 627 C CA . ALA A 1 87 ? 8.003 -1.386 -14.014 1.00 81.81 87 ALA A CA 1
ATOM 628 C C . ALA A 1 87 ? 9.505 -1.101 -14.147 1.00 81.81 87 ALA A C 1
ATOM 630 O O . ALA A 1 87 ? 9.988 -0.991 -15.270 1.00 81.81 87 ALA A O 1
ATOM 631 N N . MET A 1 88 ? 10.256 -1.061 -13.037 1.00 77.69 88 MET A N 1
ATOM 632 C CA . MET A 1 88 ? 11.721 -0.944 -13.099 1.00 77.69 88 MET A CA 1
ATOM 633 C C . MET A 1 88 ? 12.358 -2.117 -13.850 1.00 77.69 88 MET A C 1
ATOM 635 O O . MET A 1 88 ? 13.235 -1.913 -14.682 1.00 77.69 88 MET A O 1
ATOM 639 N N . VAL A 1 89 ? 11.926 -3.348 -13.564 1.00 83.88 89 VAL A 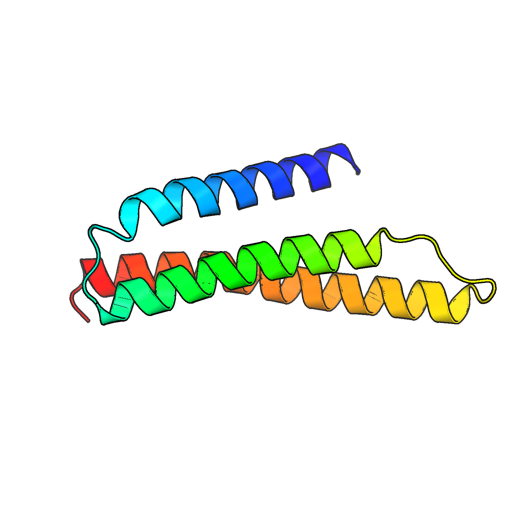N 1
ATOM 640 C CA . VAL A 1 89 ? 12.437 -4.558 -14.222 1.00 83.88 89 VAL A CA 1
ATOM 641 C C . VAL A 1 89 ? 12.089 -4.546 -15.712 1.00 83.88 89 VAL A C 1
ATOM 643 O O . VAL A 1 89 ? 12.957 -4.794 -16.545 1.00 83.88 89 VAL A O 1
ATOM 646 N N . GLY A 1 90 ? 10.842 -4.232 -16.061 1.00 84.56 90 GLY A N 1
ATOM 647 C CA . GLY A 1 90 ? 10.379 -4.158 -17.444 1.00 84.56 90 GLY A CA 1
ATOM 648 C C . GLY A 1 90 ? 11.156 -3.134 -18.268 1.00 84.56 90 GLY A C 1
ATOM 649 O O . GLY A 1 90 ? 11.590 -3.440 -19.379 1.00 84.56 90 GLY A O 1
ATOM 650 N N . ASP A 1 91 ? 11.412 -1.961 -17.691 1.00 80.56 91 ASP A N 1
ATOM 651 C CA . ASP A 1 91 ? 12.221 -0.921 -18.320 1.00 80.56 91 ASP A CA 1
ATOM 652 C C . ASP A 1 91 ? 13.689 -1.349 -18.483 1.00 80.56 91 ASP A C 1
ATOM 654 O O . ASP A 1 91 ? 14.235 -1.275 -19.586 1.00 80.56 91 ASP A O 1
ATOM 658 N N . PHE A 1 92 ? 14.297 -1.921 -17.435 1.00 78.94 92 PHE A N 1
ATOM 659 C CA . PHE A 1 92 ? 15.690 -2.380 -17.459 1.00 78.94 92 PHE A CA 1
ATOM 660 C C . PHE A 1 92 ? 15.947 -3.449 -18.530 1.00 78.94 92 PHE A C 1
ATOM 662 O O . PHE A 1 92 ? 16.948 -3.394 -19.248 1.00 78.94 92 PHE A O 1
ATOM 669 N N . TYR A 1 93 ? 15.037 -4.417 -18.666 1.00 83.50 93 TYR A N 1
ATOM 670 C CA . TYR A 1 93 ? 15.151 -5.490 -19.658 1.00 83.50 93 TYR A CA 1
ATOM 671 C C . TYR A 1 93 ? 14.567 -5.130 -21.031 1.00 83.50 93 TYR A C 1
ATOM 673 O O . TYR A 1 93 ? 14.630 -5.956 -21.942 1.00 83.50 93 TYR A O 1
ATOM 681 N N . ARG A 1 94 ? 14.028 -3.913 -21.208 1.00 72.75 94 ARG A N 1
ATOM 682 C CA . ARG A 1 94 ? 13.354 -3.452 -22.438 1.00 72.75 94 ARG A CA 1
ATOM 683 C C . ARG A 1 94 ? 12.255 -4.402 -22.939 1.00 72.75 94 ARG A C 1
ATOM 685 O O . ARG A 1 94 ? 11.994 -4.455 -24.143 1.00 72.75 94 ARG A O 1
ATOM 692 N N . LEU A 1 95 ? 11.619 -5.138 -22.026 1.00 65.00 95 LEU A N 1
ATOM 693 C CA . LEU A 1 95 ? 10.413 -5.932 -22.302 1.00 65.00 95 LEU A CA 1
ATOM 694 C C . LEU A 1 95 ? 9.292 -4.988 -22.713 1.00 65.00 95 LEU A C 1
ATOM 696 O O . LEU A 1 95 ? 8.560 -5.258 -23.693 1.00 65.00 95 LEU A O 1
#

Nearest PDB structures (foldseek):
  2q13-assembly1_A-2  TM=6.190E-01  e=7.557E+00  Homo sapiens
  2kub-assembly1_A  TM=5.822E-01  e=9.034E+00  Streptococcus parasanguinis